Protein AF-A0A0P9DIZ0-F1 (afdb_monomer)

Mean predicted aligned error: 10.59 Å

Radius of gyration: 22.47 Å; Cα contacts (8 Å, |Δi|>4): 44; chains: 1; bounding box: 65×34×49 Å

Secondary structure (DSSP, 8-state):
---HHHHHHHHHHHHHTSHHHHHHHHHHHHHHHHHHHHHHHHHHHHHHHHSSS-HHHHHHHHHHHHHHHHH-TTS-HHHHHHHHHHHHHHHHHHHTT--TTS--HHHHHHHHHHHHHHHHHHHHHH-

Structure (mmCIF, N/CA/C/O backbone):
data_AF-A0A0P9DIZ0-F1
#
_entry.id   AF-A0A0P9DIZ0-F1
#
loop_
_atom_site.group_PDB
_atom_site.id
_atom_site.type_symbol
_atom_site.label_atom_id
_atom_site.label_alt_id
_atom_site.label_comp_id
_atom_site.label_asym_id
_atom_site.label_entity_id
_atom_site.label_seq_id
_atom_site.pdbx_PDB_ins_code
_atom_site.Cartn_x
_atom_site.Cartn_y
_atom_site.Cartn_z
_atom_site.occupancy
_atom_site.B_iso_or_equiv
_atom_site.auth_seq_id
_atom_site.auth_comp_id
_atom_site.auth_asym_id
_atom_site.auth_atom_id
_atom_site.pdbx_PDB_model_num
ATOM 1 N N . MET A 1 1 ? -42.385 -12.974 20.561 1.00 49.72 1 MET A N 1
ATOM 2 C CA . MET A 1 1 ? -41.182 -13.303 19.766 1.00 49.72 1 MET A CA 1
ATOM 3 C C . MET A 1 1 ? -40.151 -12.217 20.012 1.00 49.72 1 MET A C 1
ATOM 5 O O . MET A 1 1 ? -40.418 -11.068 19.685 1.00 49.72 1 MET A O 1
ATOM 9 N N . VAL A 1 2 ? -39.036 -12.532 20.673 1.00 63.56 2 VAL A N 1
ATOM 10 C CA . VAL A 1 2 ? -37.985 -11.536 20.909 1.00 63.56 2 VAL A CA 1
ATOM 11 C C . VAL A 1 2 ? -37.228 -11.352 19.598 1.00 63.56 2 VAL A C 1
ATOM 13 O O . VAL A 1 2 ? -36.633 -12.291 19.080 1.00 63.56 2 VAL A O 1
ATOM 16 N N . SER A 1 3 ? -37.327 -10.157 19.023 1.00 76.25 3 SER A N 1
ATOM 17 C CA . SER A 1 3 ? -36.606 -9.786 17.808 1.00 76.25 3 SER A CA 1
ATOM 18 C C . SER A 1 3 ? -35.094 -9.927 18.044 1.00 76.25 3 SER A C 1
ATOM 20 O O . SER A 1 3 ? -34.585 -9.476 19.069 1.00 76.25 3 SER A O 1
ATOM 22 N N . LEU A 1 4 ? -34.359 -10.547 17.114 1.00 78.38 4 LEU A N 1
ATOM 23 C CA . LEU A 1 4 ? -32.893 -10.673 17.201 1.00 78.38 4 LEU A CA 1
ATOM 24 C C . LEU A 1 4 ? -32.193 -9.304 17.168 1.00 78.38 4 LEU A C 1
ATOM 26 O O . LEU A 1 4 ? -31.136 -9.119 17.766 1.00 78.38 4 LEU A O 1
ATOM 30 N N . TYR A 1 5 ? -32.795 -8.335 16.483 1.00 82.75 5 TYR A N 1
ATOM 31 C CA . TYR A 1 5 ? -32.237 -7.004 16.267 1.00 82.75 5 TYR A CA 1
ATOM 32 C C . TYR A 1 5 ? -31.911 -6.236 17.568 1.00 82.75 5 TYR A C 1
ATOM 34 O O . TYR A 1 5 ? -30.777 -5.772 17.712 1.00 82.75 5 TYR A O 1
ATOM 42 N N . PRO A 1 6 ? -32.823 -6.119 18.558 1.00 85.06 6 PRO A N 1
ATOM 43 C CA . PRO A 1 6 ? -32.511 -5.491 19.837 1.00 85.06 6 PRO A CA 1
ATOM 44 C C . PRO A 1 6 ? -31.438 -6.237 20.641 1.00 85.06 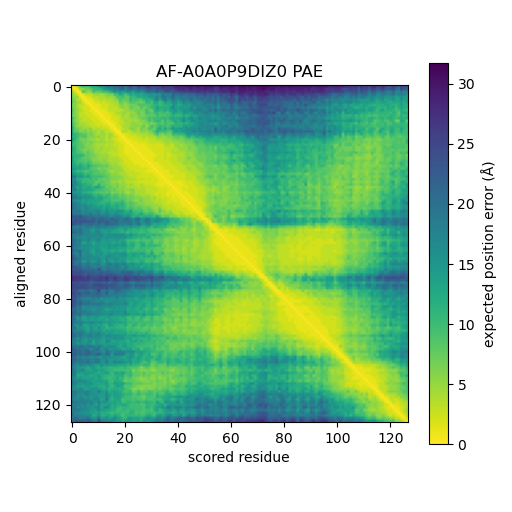6 PRO A C 1
ATOM 4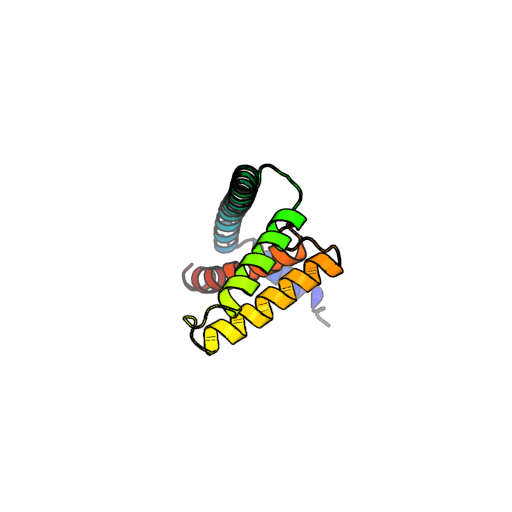6 O O . PRO A 1 6 ? -30.672 -5.567 21.328 1.00 85.06 6 PRO A O 1
ATOM 49 N N . LEU A 1 7 ? -31.319 -7.569 20.537 1.00 81.56 7 LEU A N 1
ATOM 50 C CA . LEU A 1 7 ? -30.247 -8.316 21.217 1.00 81.56 7 LEU A CA 1
ATOM 51 C C . LEU A 1 7 ? -28.875 -7.993 20.623 1.00 81.56 7 LEU A C 1
ATOM 53 O O . LEU A 1 7 ? -27.953 -7.651 21.361 1.00 81.56 7 LEU A O 1
ATOM 57 N N . VAL A 1 8 ? -28.760 -8.043 19.293 1.00 82.62 8 VAL A N 1
ATOM 58 C CA . VAL A 1 8 ? -27.516 -7.711 18.583 1.00 82.62 8 VAL A CA 1
ATOM 59 C C . VAL A 1 8 ? -27.104 -6.270 18.881 1.00 82.62 8 VAL A C 1
ATOM 61 O O . VAL A 1 8 ? -25.958 -6.019 19.246 1.00 82.62 8 VAL A O 1
ATOM 64 N N . LYS A 1 9 ? -28.051 -5.323 18.828 1.00 84.94 9 LYS A N 1
ATOM 65 C CA . LYS A 1 9 ? -27.798 -3.920 19.184 1.00 84.94 9 LYS A CA 1
ATOM 66 C C . LYS A 1 9 ? -27.252 -3.788 20.607 1.00 84.94 9 LYS A C 1
ATOM 68 O O . LYS A 1 9 ? -26.308 -3.028 20.826 1.00 84.94 9 LYS A O 1
ATOM 73 N N . ASN A 1 10 ? -27.831 -4.503 21.568 1.00 88.50 10 ASN A N 1
ATOM 74 C CA . ASN A 1 10 ? -27.427 -4.388 22.965 1.00 88.50 10 ASN A CA 1
ATOM 75 C C . ASN A 1 10 ? -26.010 -4.930 23.191 1.00 88.50 10 ASN A C 1
ATOM 77 O O . ASN A 1 10 ? -25.202 -4.271 23.843 1.00 88.50 10 ASN A O 1
ATOM 81 N N . GLU A 1 11 ? -25.679 -6.077 22.594 1.00 85.44 11 GLU A N 1
ATOM 82 C CA . GLU A 1 11 ? -24.332 -6.650 22.672 1.00 85.44 11 GLU A CA 1
ATOM 83 C C . GLU A 1 11 ? -23.288 -5.795 21.932 1.00 85.44 11 GLU A C 1
ATOM 85 O O . GLU A 1 11 ? -22.202 -5.561 22.467 1.00 85.44 11 GLU A O 1
ATOM 90 N N . CYS A 1 12 ? -23.620 -5.205 20.776 1.00 81.44 12 CYS A N 1
ATOM 91 C CA . CYS A 1 12 ? -22.746 -4.237 20.104 1.00 81.44 12 CYS A CA 1
ATOM 92 C C . CYS A 1 12 ? -22.468 -3.003 20.981 1.00 81.44 12 CYS A C 1
ATOM 94 O O . CYS A 1 12 ? -21.314 -2.602 21.139 1.00 81.44 12 CYS A O 1
ATOM 96 N N . ILE A 1 13 ? -23.498 -2.419 21.605 1.00 84.19 13 ILE A N 1
ATOM 97 C CA . ILE A 1 13 ? -23.340 -1.265 22.509 1.00 84.19 13 ILE A CA 1
ATOM 98 C C . ILE A 1 13 ? -22.497 -1.644 23.733 1.00 84.19 13 ILE A C 1
ATOM 100 O O . ILE A 1 13 ? -21.630 -0.877 24.160 1.00 84.19 13 ILE A O 1
ATOM 104 N N . LYS A 1 14 ? -22.721 -2.837 24.289 1.00 81.88 14 LYS A N 1
ATOM 105 C CA . LYS A 1 14 ? -21.961 -3.365 25.426 1.00 81.88 14 LYS A CA 1
ATOM 106 C C . LYS A 1 14 ? -20.488 -3.555 25.073 1.00 81.88 14 LYS A C 1
ATOM 108 O O . LYS A 1 14 ? -19.626 -3.246 25.890 1.00 81.88 14 LYS A O 1
ATOM 113 N N . MET A 1 15 ? -20.197 -4.007 23.854 1.00 79.62 15 MET A N 1
ATOM 114 C CA . MET A 1 15 ? -18.838 -4.160 23.342 1.00 79.62 15 MET A CA 1
ATOM 115 C C . MET A 1 15 ? -18.136 -2.809 23.150 1.00 79.62 15 MET A C 1
ATOM 117 O O . MET A 1 15 ? -17.002 -2.659 23.603 1.00 79.62 15 MET A O 1
ATOM 121 N N . ILE A 1 16 ? -18.815 -1.816 22.560 1.00 79.06 16 ILE A N 1
ATOM 122 C CA . ILE A 1 16 ? -18.261 -0.469 22.330 1.00 79.06 16 ILE A CA 1
ATOM 123 C C . ILE A 1 16 ? -17.911 0.232 23.651 1.00 79.06 16 ILE A C 1
ATOM 125 O O . ILE A 1 16 ? -16.892 0.909 23.746 1.00 79.06 16 ILE A O 1
ATOM 129 N N . LYS A 1 17 ? -18.717 0.035 24.701 1.00 80.12 17 LYS A N 1
ATOM 130 C CA . LYS A 1 17 ? -18.481 0.633 26.026 1.00 80.12 17 LYS A CA 1
ATOM 131 C C . LYS A 1 17 ? -17.327 -0.003 26.815 1.00 80.12 17 LYS A C 1
ATOM 133 O O . LYS A 1 17 ? -16.975 0.511 27.877 1.00 80.12 17 LYS A O 1
ATOM 138 N N . LYS A 1 18 ? -16.724 -1.109 26.356 1.00 83.25 18 LYS A N 1
ATOM 139 C CA . LYS A 1 18 ? -15.583 -1.716 27.061 1.00 83.25 18 LYS A CA 1
ATOM 140 C C . LYS A 1 18 ? -14.309 -0.897 26.839 1.00 83.25 18 LYS A C 1
ATOM 142 O O . LYS A 1 18 ? -13.909 -0.663 25.704 1.00 83.25 18 LYS A O 1
ATOM 147 N N . LYS A 1 19 ? -13.593 -0.584 27.927 1.00 78.06 19 LYS A N 1
ATOM 148 C CA . LYS A 1 19 ? -12.312 0.153 27.892 1.00 78.06 19 LYS A CA 1
ATOM 149 C C . LYS A 1 19 ? -11.273 -0.470 26.948 1.00 78.06 19 LYS A C 1
ATOM 151 O O . LYS A 1 19 ? -10.566 0.266 26.271 1.00 78.06 19 LYS A O 1
ATOM 156 N N . ARG A 1 20 ? -11.240 -1.804 26.834 1.00 79.06 20 ARG A N 1
ATOM 157 C CA . ARG A 1 20 ? -10.342 -2.520 25.909 1.00 79.06 20 ARG A CA 1
ATOM 158 C C . ARG A 1 20 ? -10.523 -2.110 24.441 1.00 79.06 20 ARG A C 1
ATOM 160 O O . ARG A 1 20 ? -9.542 -1.999 23.721 1.00 79.06 20 ARG A O 1
ATOM 167 N N . LEU A 1 21 ? -11.753 -1.817 24.004 1.00 79.56 21 LEU A N 1
ATOM 168 C CA . LEU A 1 21 ? -12.022 -1.386 22.628 1.00 79.56 21 LEU A CA 1
ATOM 169 C C . LEU A 1 21 ? -11.476 0.026 22.369 1.00 79.56 21 LEU A C 1
ATOM 171 O O . LEU A 1 21 ? -10.950 0.299 21.294 1.00 79.56 21 LEU A O 1
ATOM 175 N N . LEU A 1 22 ? -11.530 0.892 23.382 1.00 81.12 22 LEU A N 1
ATOM 176 C CA . LEU A 1 22 ? -10.953 2.236 23.342 1.00 81.12 22 LEU A CA 1
ATOM 177 C C . LEU A 1 22 ? -9.420 2.203 23.222 1.00 81.12 22 LEU A C 1
ATOM 179 O O . LEU A 1 22 ? -8.855 2.952 22.433 1.00 81.12 22 LEU A O 1
ATOM 183 N N . VAL A 1 23 ? -8.754 1.299 23.951 1.00 82.31 23 VAL A N 1
ATOM 184 C CA . VAL A 1 23 ? -7.295 1.095 23.856 1.00 82.31 23 VAL A CA 1
ATOM 185 C C . VAL A 1 23 ? -6.896 0.653 22.447 1.00 82.31 23 VAL A C 1
ATOM 187 O O . VAL A 1 23 ? -5.978 1.217 21.856 1.00 82.31 23 VAL A O 1
ATOM 190 N N . VAL A 1 24 ? -7.622 -0.308 21.873 1.00 79.81 24 VAL A N 1
ATOM 191 C CA . VAL A 1 24 ? -7.361 -0.793 20.511 1.00 79.81 24 VAL A CA 1
ATOM 192 C C . VAL A 1 24 ? -7.597 0.305 19.466 1.00 79.81 24 VAL A C 1
ATOM 194 O O . VAL A 1 24 ? -6.793 0.456 18.547 1.00 79.81 24 VAL A O 1
ATOM 197 N N . LEU A 1 25 ? -8.651 1.114 19.621 1.00 82.31 25 LEU A N 1
ATOM 198 C CA . LEU A 1 25 ? -8.902 2.267 18.750 1.00 82.31 25 LEU A CA 1
ATOM 199 C C . LEU A 1 25 ? -7.799 3.326 18.842 1.00 82.31 25 LEU A C 1
ATOM 201 O O . LEU A 1 25 ? -7.421 3.879 17.814 1.00 82.31 25 LEU A O 1
ATOM 205 N N . LEU A 1 26 ? -7.256 3.594 20.033 1.00 84.44 26 LEU A N 1
ATOM 206 C CA . LEU A 1 26 ? -6.138 4.528 20.201 1.00 84.44 26 LEU A CA 1
ATOM 207 C C . LEU A 1 26 ? -4.863 4.028 19.513 1.00 84.44 26 LEU A C 1
ATOM 209 O O . LEU A 1 26 ? -4.182 4.805 18.849 1.00 84.44 26 LEU A O 1
ATOM 213 N N . ILE A 1 27 ? -4.568 2.730 19.615 1.00 83.12 27 ILE A N 1
ATOM 214 C CA . ILE A 1 27 ? -3.435 2.117 18.908 1.00 83.12 27 ILE A CA 1
ATOM 215 C C . ILE A 1 27 ? -3.628 2.237 17.394 1.00 83.12 27 ILE A C 1
ATOM 217 O O . ILE A 1 27 ? -2.717 2.662 16.686 1.00 83.12 27 ILE A O 1
ATOM 221 N N . LEU A 1 28 ? -4.827 1.934 16.892 1.00 80.44 28 LEU A N 1
ATOM 222 C CA . LEU A 1 28 ? -5.169 2.122 15.482 1.00 80.44 28 LEU A CA 1
ATOM 223 C C . LEU A 1 28 ? -5.003 3.576 15.031 1.00 80.44 28 LEU A C 1
ATOM 225 O O . LEU A 1 28 ? -4.399 3.830 13.990 1.00 80.44 28 LEU A O 1
ATOM 229 N N . ALA A 1 29 ? -5.490 4.524 15.831 1.00 83.88 29 ALA A N 1
ATOM 230 C CA . ALA A 1 29 ? -5.370 5.949 15.557 1.00 83.88 29 ALA A CA 1
ATOM 231 C C . ALA A 1 29 ? -3.909 6.427 15.529 1.00 83.88 29 ALA A C 1
ATOM 233 O O . ALA A 1 29 ? -3.612 7.379 14.818 1.00 83.88 29 ALA A O 1
ATOM 234 N N . ALA A 1 30 ? -2.994 5.768 16.247 1.00 85.88 30 ALA A N 1
ATOM 235 C CA . ALA A 1 30 ? -1.559 6.046 16.178 1.00 85.88 30 ALA A CA 1
ATOM 236 C C . ALA A 1 30 ? -0.871 5.377 14.969 1.00 85.88 30 ALA A C 1
ATOM 238 O O . ALA A 1 30 ? 0.023 5.966 14.359 1.00 85.88 30 ALA A O 1
ATOM 239 N N . ILE A 1 31 ? -1.294 4.165 14.590 1.00 81.62 31 ILE A N 1
ATOM 240 C CA . ILE A 1 31 ? -0.703 3.404 13.476 1.00 81.62 31 ILE A CA 1
ATOM 241 C C . ILE A 1 31 ? -1.079 4.000 12.113 1.00 81.62 31 ILE A C 1
ATOM 243 O O . ILE A 1 31 ? -0.229 4.058 11.225 1.00 81.62 31 ILE A O 1
ATOM 247 N N . ILE A 1 32 ? -2.322 4.460 11.928 1.00 82.31 32 ILE A N 1
ATOM 248 C CA . ILE A 1 32 ? -2.788 4.992 10.634 1.00 82.31 32 ILE A CA 1
ATOM 249 C C . ILE A 1 32 ? -1.917 6.176 10.153 1.00 82.31 32 ILE A C 1
ATOM 251 O O . ILE A 1 32 ? -1.400 6.093 9.036 1.00 82.31 32 ILE A O 1
ATOM 255 N N . PRO A 1 33 ? -1.661 7.228 10.962 1.00 84.25 33 PRO A N 1
ATOM 256 C CA . PRO A 1 33 ? -0.786 8.333 10.574 1.00 84.25 33 PRO A CA 1
ATOM 257 C C . PRO A 1 33 ? 0.640 7.882 10.260 1.00 84.25 33 PRO A C 1
ATOM 259 O O . PRO A 1 33 ? 1.224 8.323 9.269 1.00 84.25 33 PRO A O 1
ATOM 262 N N . MET A 1 34 ? 1.192 6.968 11.065 1.00 82.44 34 MET A N 1
ATOM 263 C CA . MET A 1 34 ? 2.529 6.414 10.844 1.00 82.44 34 MET A CA 1
ATOM 264 C C . MET A 1 34 ? 2.621 5.716 9.483 1.00 82.44 34 MET A C 1
ATOM 266 O O . MET A 1 34 ? 3.576 5.933 8.736 1.00 82.44 34 MET A O 1
ATOM 270 N N . PHE A 1 35 ? 1.608 4.925 9.131 1.00 77.50 35 PHE A N 1
ATOM 271 C CA . PHE A 1 35 ? 1.548 4.235 7.849 1.00 77.50 35 PHE A CA 1
ATOM 272 C C . PHE A 1 35 ? 1.424 5.214 6.676 1.00 77.50 35 PHE A C 1
ATOM 274 O O . PHE A 1 35 ? 2.188 5.120 5.716 1.00 77.50 35 PHE A O 1
ATOM 281 N N . THR A 1 36 ? 0.539 6.213 6.774 1.00 79.50 36 THR A N 1
ATOM 282 C CA . THR A 1 36 ? 0.412 7.252 5.735 1.00 79.50 36 THR A CA 1
ATOM 283 C C . THR A 1 36 ? 1.700 8.054 5.557 1.00 79.50 36 THR A C 1
ATOM 285 O O . THR A 1 36 ? 2.090 8.367 4.432 1.00 79.50 36 THR A O 1
ATOM 288 N N . TYR A 1 37 ? 2.415 8.330 6.650 1.00 83.88 37 TYR A N 1
ATOM 289 C CA . TYR A 1 37 ? 3.705 9.008 6.603 1.00 83.88 37 TYR A CA 1
ATOM 290 C C . TYR A 1 37 ? 4.768 8.154 5.902 1.00 83.88 37 TYR A C 1
ATOM 292 O O . TYR A 1 37 ? 5.503 8.657 5.052 1.00 83.88 37 TYR A O 1
ATOM 300 N N . ALA A 1 38 ? 4.822 6.853 6.202 1.00 81.69 38 ALA A N 1
ATOM 301 C CA . ALA A 1 38 ? 5.728 5.925 5.532 1.00 81.69 38 ALA A CA 1
ATOM 302 C C . ALA A 1 38 ? 5.451 5.849 4.021 1.00 81.69 38 ALA A C 1
ATOM 304 O O . ALA A 1 38 ? 6.388 5.951 3.229 1.00 81.69 38 ALA A O 1
ATOM 305 N N . GLN A 1 39 ? 4.180 5.757 3.611 1.00 74.12 39 GLN A N 1
ATOM 306 C CA . GLN A 1 39 ? 3.797 5.778 2.195 1.00 74.12 39 GLN A CA 1
ATOM 307 C C . GLN A 1 39 ? 4.237 7.073 1.501 1.00 74.12 39 GLN A C 1
ATOM 309 O O . GLN A 1 39 ? 4.836 7.028 0.424 1.00 74.12 39 GLN A O 1
ATOM 314 N N . MET A 1 40 ? 4.019 8.227 2.142 1.00 82.31 40 MET A N 1
ATOM 315 C CA . MET A 1 40 ? 4.476 9.518 1.623 1.00 82.31 40 MET A CA 1
ATOM 316 C C . MET A 1 40 ? 6.001 9.557 1.468 1.00 82.31 40 MET A C 1
ATOM 318 O O . MET A 1 40 ? 6.507 10.031 0.450 1.00 82.31 40 MET A O 1
ATOM 322 N N . LYS A 1 41 ? 6.748 9.021 2.442 1.00 84.38 41 LYS A N 1
ATOM 323 C CA . LYS A 1 41 ? 8.213 9.002 2.397 1.00 84.38 41 LYS A CA 1
ATOM 324 C C . LYS A 1 41 ? 8.759 8.108 1.286 1.00 84.38 41 LYS A C 1
ATOM 326 O O . LYS A 1 41 ? 9.721 8.485 0.618 1.00 84.38 41 LYS A O 1
ATOM 331 N N . VAL A 1 42 ? 8.139 6.950 1.063 1.00 78.81 42 VAL A N 1
ATOM 332 C CA . VAL A 1 42 ? 8.485 6.047 -0.045 1.00 78.81 42 VAL A CA 1
ATOM 333 C C . VAL A 1 42 ? 8.234 6.733 -1.387 1.00 78.81 42 VAL A C 1
ATOM 335 O O . VAL A 1 42 ? 9.117 6.739 -2.243 1.00 78.81 42 VAL A O 1
ATOM 338 N N . ALA A 1 43 ? 7.084 7.392 -1.549 1.00 76.62 43 ALA A N 1
ATOM 339 C CA . ALA A 1 43 ? 6.779 8.145 -2.762 1.00 76.62 43 ALA A CA 1
ATOM 340 C C . ALA A 1 43 ? 7.786 9.284 -3.009 1.00 76.62 43 ALA A C 1
ATOM 342 O O . ALA A 1 43 ? 8.221 9.495 -4.142 1.00 76.62 43 ALA A O 1
ATOM 343 N N . GLU A 1 44 ? 8.201 9.996 -1.958 1.00 81.50 44 GLU A N 1
ATOM 344 C CA . GLU A 1 44 ? 9.224 11.043 -2.045 1.00 81.50 44 GLU A CA 1
ATOM 345 C C . GLU A 1 44 ? 10.587 10.480 -2.486 1.00 81.50 44 GLU A C 1
ATOM 347 O O . GLU A 1 44 ? 11.241 11.047 -3.362 1.00 81.50 44 GLU A O 1
ATOM 352 N N . ASN A 1 45 ? 11.012 9.346 -1.919 1.00 81.12 45 ASN A N 1
ATOM 353 C CA . ASN A 1 45 ? 12.259 8.686 -2.304 1.00 81.12 45 ASN A CA 1
ATOM 354 C C . ASN A 1 45 ? 12.231 8.197 -3.757 1.00 81.12 45 ASN A C 1
ATOM 356 O O . ASN A 1 45 ? 13.208 8.397 -4.477 1.00 81.12 45 ASN A O 1
ATOM 360 N N . ASN A 1 46 ? 11.117 7.621 -4.210 1.00 73.12 46 ASN A N 1
ATOM 361 C CA . ASN A 1 46 ? 10.976 7.175 -5.597 1.00 73.12 46 ASN A CA 1
ATOM 362 C C . ASN A 1 46 ? 11.051 8.361 -6.568 1.00 73.12 46 ASN A C 1
ATOM 364 O O . ASN A 1 46 ? 11.770 8.298 -7.565 1.00 73.12 46 ASN A O 1
ATOM 368 N N . ARG A 1 47 ? 10.403 9.488 -6.238 1.00 74.50 47 ARG A N 1
ATOM 369 C CA . ARG A 1 47 ? 10.521 10.732 -7.020 1.00 74.50 47 ARG A CA 1
ATOM 370 C C . ARG A 1 47 ? 11.967 11.225 -7.109 1.00 74.50 47 ARG A C 1
ATOM 372 O O . ARG A 1 47 ? 12.386 11.657 -8.177 1.00 74.50 47 ARG A O 1
ATOM 379 N N . LYS A 1 48 ? 12.741 11.136 -6.021 1.00 78.75 48 LYS A N 1
ATOM 380 C CA . LYS A 1 48 ? 14.168 11.509 -6.016 1.00 78.75 48 LYS A CA 1
ATOM 381 C C . LYS A 1 48 ? 15.027 10.586 -6.882 1.00 78.75 48 LYS A C 1
ATOM 383 O O . LYS A 1 48 ? 15.950 11.072 -7.522 1.00 78.75 48 LYS A O 1
ATOM 388 N N . GLN A 1 49 ? 14.736 9.284 -6.906 1.00 74.38 49 GLN A N 1
ATOM 389 C CA . GLN A 1 49 ? 15.509 8.308 -7.684 1.00 74.38 49 GLN A CA 1
ATOM 390 C C . GLN A 1 49 ? 15.249 8.400 -9.191 1.00 74.38 49 GLN A C 1
ATOM 392 O O . GLN A 1 49 ? 16.191 8.316 -9.973 1.00 74.38 49 GLN A O 1
ATOM 397 N N . PHE A 1 50 ? 13.993 8.583 -9.604 1.00 71.94 50 PHE A N 1
ATOM 398 C CA . PHE A 1 50 ? 13.629 8.606 -11.025 1.00 71.94 50 PHE A CA 1
ATOM 399 C C . PHE A 1 50 ? 13.572 10.017 -11.624 1.00 71.94 50 PHE A C 1
ATOM 401 O O . PHE A 1 50 ? 13.527 10.154 -12.844 1.00 71.94 50 PHE A O 1
ATOM 408 N N . GLY A 1 51 ? 13.552 11.071 -10.798 1.00 71.75 51 GLY A N 1
ATOM 409 C CA . GLY A 1 51 ? 13.492 12.469 -11.249 1.00 71.75 51 GLY A CA 1
ATOM 410 C C . GLY A 1 51 ? 12.194 12.846 -11.979 1.00 71.75 51 GLY A C 1
ATOM 411 O O . GLY A 1 51 ? 12.053 13.970 -12.451 1.00 71.75 51 GLY A O 1
ATOM 412 N N . THR A 1 52 ? 11.242 11.918 -12.068 1.00 71.44 52 THR A N 1
ATOM 413 C CA . THR A 1 52 ? 9.952 12.068 -12.740 1.00 71.44 52 THR A CA 1
ATOM 414 C C . THR A 1 52 ? 8.840 11.504 -11.864 1.00 71.44 52 THR A C 1
ATOM 416 O O . THR A 1 52 ? 9.061 10.626 -11.028 1.00 71.44 52 THR A O 1
ATOM 419 N N . THR A 1 53 ? 7.628 12.022 -12.044 1.00 70.25 53 THR A N 1
ATOM 420 C CA . THR A 1 53 ? 6.405 11.481 -11.440 1.00 70.25 53 THR A CA 1
ATOM 421 C C . THR A 1 53 ? 5.785 10.362 -12.279 1.00 70.25 53 THR A C 1
ATOM 423 O O . THR A 1 53 ? 4.813 9.749 -11.839 1.00 70.25 53 THR A O 1
ATOM 426 N N . ASP A 1 54 ? 6.328 10.081 -13.470 1.00 79.88 54 ASP A N 1
ATOM 427 C CA . ASP A 1 54 ? 5.801 9.051 -14.362 1.00 79.88 54 ASP A CA 1
ATOM 428 C C . ASP A 1 54 ? 6.205 7.643 -13.897 1.00 79.88 54 ASP A C 1
ATOM 430 O O . ASP A 1 54 ? 7.323 7.170 -14.119 1.00 79.88 54 ASP A O 1
ATOM 434 N N . TRP A 1 55 ? 5.249 6.948 -13.280 1.00 81.12 55 TRP A N 1
ATOM 435 C CA . TRP A 1 55 ? 5.379 5.563 -12.822 1.00 81.12 55 TRP A CA 1
ATOM 436 C C . TRP A 1 55 ? 5.739 4.591 -13.957 1.00 81.12 55 TRP A C 1
ATOM 438 O O . TRP A 1 55 ? 6.321 3.531 -13.709 1.00 81.12 55 TRP A O 1
ATOM 448 N N . ARG A 1 56 ? 5.444 4.939 -15.218 1.00 85.75 56 ARG A N 1
ATOM 449 C CA . ARG A 1 56 ? 5.767 4.089 -16.370 1.00 85.75 56 ARG A CA 1
ATOM 450 C C . ARG A 1 56 ? 7.272 3.948 -16.565 1.00 85.75 56 ARG A C 1
ATOM 452 O O . ARG A 1 56 ? 7.718 2.900 -17.030 1.00 85.75 56 ARG A O 1
ATOM 459 N N . VAL A 1 57 ? 8.057 4.961 -16.197 1.00 84.56 57 VAL A N 1
ATOM 460 C CA . VAL A 1 57 ? 9.525 4.917 -16.286 1.00 84.56 57 VAL A CA 1
ATOM 461 C C . VAL A 1 57 ? 10.086 3.879 -15.314 1.00 84.56 57 VAL A C 1
ATOM 463 O O . VAL A 1 57 ? 10.878 3.030 -15.722 1.00 84.56 57 VAL A O 1
ATOM 466 N N . GLU A 1 58 ? 9.596 3.863 -14.073 1.00 83.50 58 GLU A N 1
ATOM 467 C CA . GLU A 1 58 ? 9.959 2.850 -13.074 1.00 83.50 58 GLU A CA 1
ATOM 468 C C . GLU A 1 58 ? 9.603 1.435 -13.558 1.00 83.50 58 GLU A C 1
ATOM 470 O O . GLU A 1 58 ? 10.419 0.516 -13.479 1.00 83.50 58 GLU A O 1
ATOM 475 N N . GLN A 1 59 ? 8.401 1.242 -14.112 1.00 86.38 59 GLN A N 1
ATOM 476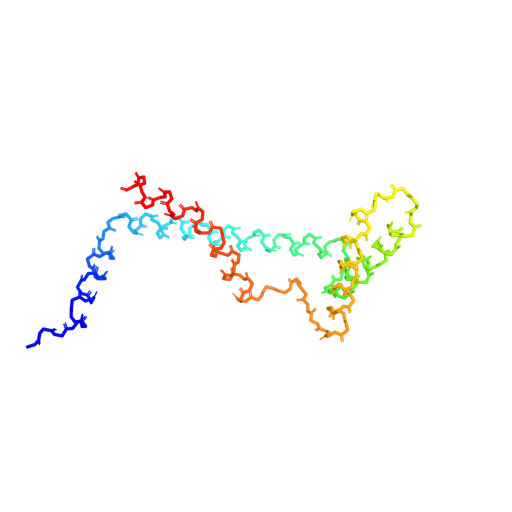 C CA . GLN A 1 59 ? 7.971 -0.077 -14.593 1.00 86.38 59 GLN A CA 1
ATOM 477 C C . GLN A 1 59 ? 8.771 -0.552 -15.810 1.00 86.38 59 GLN A C 1
ATOM 479 O O . GLN A 1 59 ? 9.103 -1.734 -15.909 1.00 86.38 59 GLN A O 1
ATOM 484 N N . ARG A 1 60 ? 9.135 0.356 -16.723 1.00 88.25 60 ARG A N 1
ATOM 485 C CA . ARG A 1 60 ? 10.033 0.039 -17.844 1.00 88.25 60 ARG A CA 1
ATOM 486 C C . ARG A 1 60 ? 11.412 -0.378 -17.344 1.00 88.25 60 ARG A C 1
ATOM 488 O O . ARG A 1 60 ? 11.937 -1.375 -17.833 1.00 88.25 60 ARG A O 1
ATOM 495 N N . GLN A 1 61 ? 11.952 0.318 -16.344 1.00 86.50 61 GLN A N 1
ATOM 496 C CA . GLN A 1 61 ? 13.232 -0.044 -15.741 1.00 86.50 61 GLN A CA 1
ATOM 497 C C . GLN A 1 61 ? 13.175 -1.436 -15.096 1.00 86.50 61 GLN A C 1
ATOM 499 O O . GLN A 1 61 ? 14.017 -2.280 -15.398 1.00 86.50 61 GLN A O 1
ATOM 504 N N . LYS A 1 62 ? 12.116 -1.738 -14.331 1.00 86.12 62 LYS A N 1
ATOM 505 C CA . LYS A 1 62 ? 11.890 -3.078 -13.759 1.00 86.12 62 LYS A CA 1
ATOM 506 C C . LYS A 1 62 ? 11.881 -4.170 -14.828 1.00 86.12 62 LYS A C 1
ATOM 508 O O . LYS A 1 62 ? 12.493 -5.219 -14.646 1.00 86.12 62 LYS A O 1
ATOM 513 N N . ILE A 1 63 ? 11.222 -3.939 -15.965 1.00 88.31 63 ILE A N 1
ATOM 514 C CA . ILE A 1 63 ? 11.195 -4.906 -17.073 1.00 88.31 63 ILE A CA 1
ATOM 515 C C . ILE A 1 63 ? 12.598 -5.145 -17.631 1.00 88.31 63 ILE A C 1
ATOM 517 O O . ILE A 1 63 ? 12.955 -6.297 -17.889 1.00 88.31 63 ILE A O 1
ATOM 521 N N . VAL A 1 64 ? 13.394 -4.090 -17.811 1.00 90.12 64 VAL A N 1
ATOM 522 C CA . VAL A 1 64 ? 14.782 -4.206 -18.279 1.00 90.12 64 VAL A CA 1
ATOM 523 C C . VAL A 1 64 ? 15.617 -5.009 -17.282 1.00 90.12 64 VAL A C 1
ATOM 525 O O . VAL A 1 64 ? 16.308 -5.945 -17.689 1.00 90.12 64 VAL A O 1
ATOM 528 N N . ASP A 1 65 ? 15.491 -4.724 -15.987 1.00 87.69 65 ASP A N 1
ATOM 529 C CA . ASP A 1 65 ? 16.241 -5.404 -14.929 1.00 87.69 65 ASP A CA 1
ATOM 530 C C . ASP A 1 65 ? 15.880 -6.893 -14.836 1.00 87.69 65 ASP A C 1
ATOM 532 O O . ASP A 1 65 ? 16.772 -7.748 -14.818 1.00 87.69 65 ASP A O 1
ATOM 536 N N . TYR A 1 66 ? 14.586 -7.238 -14.878 1.00 88.25 66 TYR A N 1
ATOM 537 C CA . TYR A 1 66 ? 14.151 -8.637 -14.924 1.00 88.25 66 TYR A CA 1
ATOM 538 C C . TYR A 1 66 ? 14.620 -9.333 -16.201 1.00 88.25 66 TYR A C 1
ATOM 540 O O . TYR A 1 66 ? 15.105 -10.459 -16.137 1.00 88.25 66 TYR A O 1
ATOM 548 N N . THR A 1 67 ? 14.543 -8.674 -17.357 1.00 86.00 67 THR A N 1
ATOM 549 C CA . THR A 1 67 ? 15.008 -9.252 -18.629 1.00 86.00 67 THR A CA 1
ATOM 550 C C . THR A 1 67 ? 16.512 -9.536 -18.585 1.00 86.00 67 THR A C 1
ATOM 552 O O . THR A 1 67 ? 16.943 -10.620 -18.981 1.00 86.00 67 THR A O 1
ATOM 555 N N . ARG A 1 68 ? 17.306 -8.608 -18.038 1.00 87.38 68 ARG A N 1
ATOM 556 C CA . ARG A 1 68 ? 18.759 -8.752 -17.861 1.00 87.38 68 ARG A CA 1
ATOM 557 C C . ARG A 1 68 ? 19.122 -9.835 -16.844 1.00 87.38 68 ARG A C 1
ATOM 559 O O . ARG A 1 68 ? 20.080 -10.579 -17.043 1.00 87.38 68 ARG A O 1
ATOM 566 N N . SER A 1 69 ? 18.359 -9.945 -15.760 1.00 83.19 69 SER A N 1
ATOM 567 C CA . SER A 1 69 ? 18.537 -11.000 -14.759 1.00 83.19 69 SER A CA 1
ATOM 568 C C . SER A 1 69 ? 18.218 -12.384 -15.338 1.00 83.19 69 SER A C 1
ATOM 570 O O . SER A 1 69 ? 18.964 -13.339 -15.137 1.00 83.19 69 SER A O 1
ATOM 572 N N . LEU A 1 70 ? 17.162 -12.494 -16.150 1.00 84.56 70 LEU A N 1
ATOM 573 C CA . LEU A 1 70 ? 16.757 -13.749 -16.789 1.00 84.56 70 LEU A CA 1
ATOM 574 C C . LEU A 1 70 ? 17.719 -14.213 -17.889 1.00 84.56 70 LEU A C 1
ATOM 576 O O . LEU A 1 70 ? 17.895 -15.422 -18.056 1.00 84.56 70 LEU A O 1
ATOM 580 N N . SER A 1 71 ? 18.340 -13.281 -18.620 1.00 80.38 71 SER A N 1
ATOM 581 C CA . SER A 1 71 ? 19.369 -13.600 -19.618 1.00 80.38 71 SER A CA 1
ATOM 582 C C . SER A 1 71 ? 20.712 -13.980 -18.988 1.00 80.38 71 SER A C 1
ATOM 584 O O . SER A 1 71 ? 21.534 -14.630 -19.633 1.00 80.38 71 SER A O 1
ATOM 586 N N . SER A 1 72 ? 20.927 -13.645 -17.711 1.00 79.94 72 SER A N 1
ATOM 587 C CA . SER A 1 72 ? 22.115 -14.055 -16.969 1.00 79.94 72 SER A CA 1
ATOM 588 C C . SER A 1 72 ? 22.092 -15.558 -16.659 1.00 79.94 72 SER A C 1
ATOM 590 O O . SER A 1 72 ? 21.173 -16.105 -16.039 1.00 79.94 72 SER A O 1
ATOM 592 N N . GLY A 1 73 ? 23.161 -16.256 -17.047 1.00 74.06 73 GLY A N 1
ATOM 593 C CA . GLY A 1 73 ? 23.373 -17.671 -16.722 1.00 74.06 73 GLY A CA 1
ATOM 594 C C . GLY A 1 73 ? 23.580 -17.949 -15.227 1.00 74.06 73 GLY A C 1
ATOM 595 O O . GLY A 1 73 ? 23.497 -19.098 -14.814 1.00 74.06 73 GLY A O 1
ATOM 596 N N . ARG A 1 74 ? 23.811 -16.910 -14.411 1.00 75.75 74 ARG A N 1
ATOM 597 C CA . ARG A 1 74 ? 24.202 -17.023 -12.992 1.00 75.75 74 ARG A CA 1
ATOM 598 C C . ARG A 1 74 ? 23.022 -17.088 -12.014 1.00 75.75 74 ARG A C 1
ATOM 600 O O . ARG A 1 74 ? 23.245 -17.222 -10.816 1.00 75.75 74 ARG A O 1
ATOM 607 N N . VAL A 1 75 ? 21.785 -16.962 -12.498 1.00 77.81 75 VAL A N 1
ATOM 608 C CA . VAL A 1 75 ? 20.580 -16.971 -11.653 1.00 77.81 75 VAL A CA 1
ATOM 609 C C . VAL A 1 75 ? 20.030 -18.402 -11.542 1.00 77.81 75 VAL A C 1
ATOM 611 O O . VAL A 1 75 ? 19.805 -19.027 -12.587 1.00 77.81 75 VAL A O 1
ATOM 614 N N . PRO A 1 76 ? 19.791 -18.935 -10.324 1.00 81.56 76 PRO A N 1
ATOM 615 C CA . PRO A 1 76 ? 19.221 -20.271 -10.145 1.00 81.56 76 PRO A CA 1
ATOM 616 C C . PRO A 1 76 ? 17.834 -20.409 -1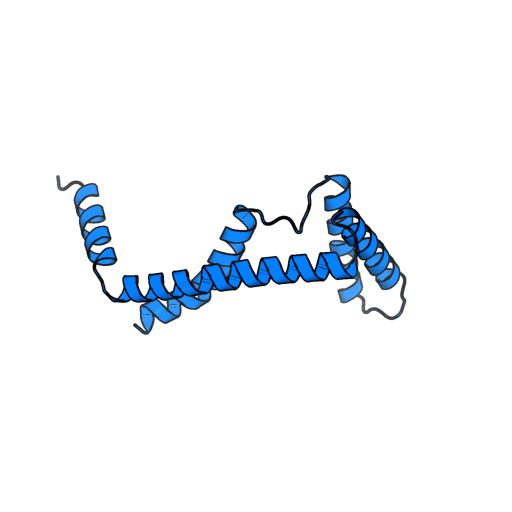0.796 1.00 81.56 76 PRO A C 1
ATOM 618 O O . PRO A 1 76 ? 17.109 -19.427 -10.967 1.00 81.56 76 PRO A O 1
ATOM 621 N N . GLY A 1 77 ? 17.446 -21.638 -11.152 1.00 75.56 77 GLY A N 1
ATOM 622 C CA . GLY A 1 77 ? 16.216 -21.910 -11.911 1.00 75.56 77 GLY A CA 1
ATOM 623 C C . GLY A 1 77 ? 14.929 -21.394 -11.254 1.00 75.56 77 GLY A C 1
ATOM 624 O O . GLY A 1 77 ? 14.080 -20.829 -11.943 1.00 75.56 77 GLY A O 1
ATOM 625 N N . GLU A 1 78 ? 14.808 -21.509 -9.932 1.00 78.69 78 GLU A N 1
ATOM 626 C CA . GLU A 1 78 ? 13.644 -21.026 -9.169 1.00 78.69 78 GLU A CA 1
ATOM 627 C C . GLU A 1 78 ? 13.500 -19.498 -9.244 1.00 78.69 78 GLU A C 1
ATOM 629 O O . GLU A 1 78 ? 12.432 -18.970 -9.557 1.00 78.69 78 GLU A O 1
ATOM 634 N N . TRP A 1 79 ? 14.609 -18.772 -9.084 1.00 78.25 79 TRP A N 1
ATOM 635 C CA . TRP A 1 79 ? 14.647 -17.313 -9.210 1.00 78.25 79 TRP A CA 1
ATOM 636 C C . TRP A 1 79 ? 14.330 -16.843 -10.633 1.00 78.25 79 TRP A C 1
ATOM 638 O O . TRP A 1 79 ? 13.708 -15.795 -10.821 1.00 78.25 79 TRP A O 1
ATOM 648 N N . LYS A 1 80 ? 14.681 -17.641 -11.652 1.00 82.56 80 LYS A N 1
ATOM 649 C CA . LYS A 1 80 ? 14.280 -17.379 -13.042 1.00 82.56 80 LYS A CA 1
ATOM 650 C C . LYS A 1 80 ? 12.778 -17.555 -13.262 1.0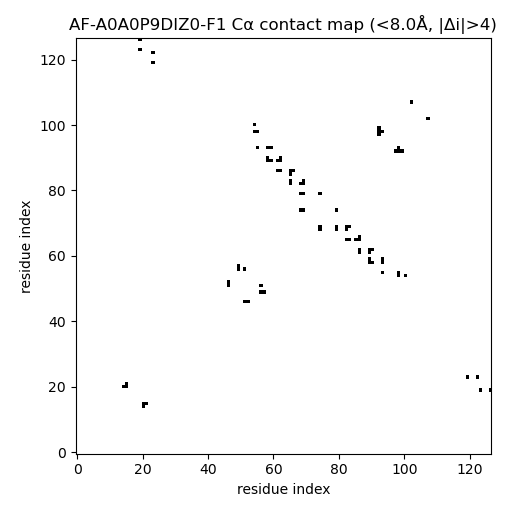0 82.56 80 LYS A C 1
ATOM 652 O O . LYS A 1 80 ? 12.196 -16.813 -14.054 1.00 82.56 80 LYS A O 1
ATOM 657 N N . GLN A 1 81 ? 12.131 -18.509 -12.594 1.00 84.19 81 GLN A N 1
ATOM 658 C CA . GLN A 1 81 ? 10.673 -18.647 -12.673 1.00 84.19 81 GLN A CA 1
ATOM 659 C C . GLN A 1 81 ? 9.979 -17.436 -12.050 1.00 84.19 81 GLN A C 1
ATOM 661 O O . GLN A 1 81 ? 9.116 -16.837 -12.693 1.00 84.19 81 GLN A O 1
ATOM 666 N N . TRP A 1 82 ? 10.415 -17.027 -10.857 1.00 84.19 82 TRP A N 1
ATOM 667 C CA . TRP A 1 82 ? 9.871 -15.853 -10.178 1.00 84.19 82 TRP A CA 1
ATOM 668 C C . TRP A 1 82 ? 10.067 -14.572 -10.999 1.00 84.19 82 TRP A C 1
ATOM 670 O O . TRP A 1 82 ? 9.096 -13.889 -11.321 1.00 84.19 82 TRP A O 1
ATOM 680 N N . GLY A 1 83 ? 11.290 -14.308 -11.473 1.00 82.94 83 GLY A N 1
ATOM 681 C CA . GLY A 1 83 ? 11.578 -13.143 -12.317 1.00 82.94 83 GLY A CA 1
ATOM 682 C C . GLY A 1 83 ? 10.793 -13.130 -13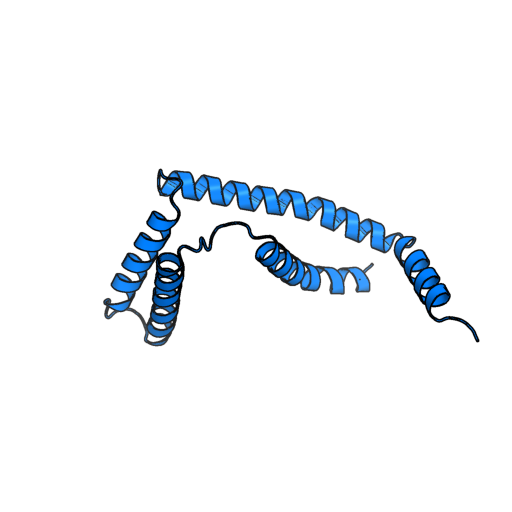.636 1.00 82.94 83 GLY A C 1
ATOM 683 O O . GLY A 1 83 ? 10.446 -12.065 -14.146 1.00 82.94 83 GLY A O 1
ATOM 684 N N . ARG A 1 84 ? 10.449 -14.302 -14.191 1.00 86.00 84 ARG A N 1
ATOM 685 C CA . ARG A 1 84 ? 9.602 -14.405 -15.390 1.00 86.00 84 ARG A CA 1
ATOM 686 C C . ARG A 1 84 ? 8.153 -14.013 -15.104 1.00 86.00 84 ARG A C 1
ATOM 688 O O . ARG A 1 84 ? 7.533 -13.393 -15.968 1.00 86.00 84 ARG A O 1
ATOM 695 N N . VAL A 1 85 ? 7.609 -14.393 -13.948 1.00 89.06 85 VAL A N 1
ATOM 696 C CA . VAL A 1 85 ? 6.258 -13.992 -13.525 1.00 89.06 85 VAL A CA 1
ATOM 697 C C . VAL A 1 85 ? 6.228 -12.491 -13.267 1.00 89.06 85 VAL A C 1
ATOM 699 O O . VAL A 1 85 ? 5.401 -11.795 -13.851 1.00 89.06 85 VAL A O 1
ATOM 702 N N . GLU A 1 86 ? 7.192 -11.984 -12.508 1.00 86.00 86 GLU A N 1
ATOM 703 C CA . GLU A 1 86 ? 7.258 -10.573 -12.132 1.00 86.00 86 GLU A CA 1
ATOM 704 C C . GLU A 1 86 ? 7.443 -9.662 -13.355 1.00 86.00 86 GLU A C 1
ATOM 706 O O . GLU A 1 86 ? 6.709 -8.694 -13.552 1.00 86.00 86 GLU A O 1
ATOM 711 N N . GLY A 1 87 ? 8.322 -10.043 -14.289 1.00 88.06 87 GLY A N 1
ATOM 712 C CA . GLY A 1 87 ? 8.485 -9.331 -15.557 1.00 88.06 87 GLY A CA 1
ATOM 713 C C . GLY A 1 87 ? 7.268 -9.416 -16.493 1.00 88.06 87 GLY A C 1
ATOM 714 O O . GLY A 1 87 ? 7.104 -8.567 -17.373 1.00 88.06 87 GLY A O 1
ATOM 715 N N . LYS A 1 88 ? 6.398 -10.429 -16.361 1.00 88.44 88 LYS A N 1
ATOM 716 C CA . LYS A 1 88 ? 5.095 -10.457 -17.055 1.00 88.44 88 LYS A CA 1
ATOM 717 C C . LYS A 1 88 ? 4.092 -9.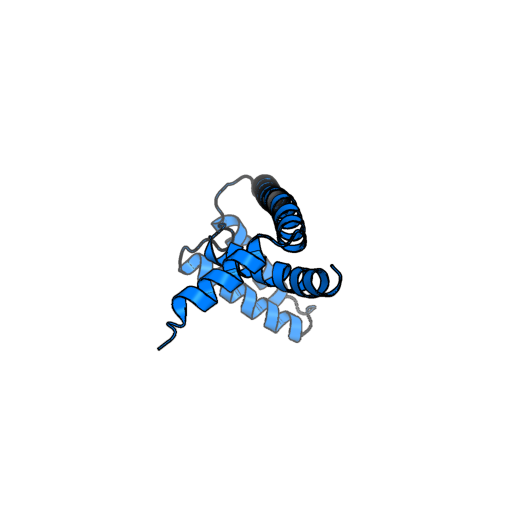531 -16.373 1.00 88.44 88 LYS A C 1
ATOM 719 O O . LYS A 1 88 ? 3.374 -8.827 -17.075 1.00 88.44 88 LYS A O 1
ATOM 724 N N . LEU A 1 89 ? 4.075 -9.505 -15.042 1.00 87.69 89 LEU A N 1
ATOM 725 C CA . LEU A 1 89 ? 3.205 -8.641 -14.249 1.00 87.69 89 LEU A CA 1
ATOM 726 C C . LEU A 1 89 ? 3.497 -7.158 -14.530 1.00 87.69 89 LEU A C 1
ATOM 728 O O . LEU A 1 89 ? 2.589 -6.405 -14.864 1.00 87.69 89 LEU A O 1
ATOM 732 N N . ALA A 1 90 ? 4.773 -6.761 -14.532 1.00 86.88 90 ALA A N 1
ATOM 733 C CA . ALA A 1 90 ? 5.192 -5.397 -14.869 1.00 86.88 90 ALA A CA 1
ATOM 734 C C . ALA A 1 90 ? 4.769 -4.984 -16.295 1.00 86.88 90 ALA A C 1
ATOM 736 O O . ALA A 1 90 ? 4.280 -3.875 -16.517 1.00 86.88 90 ALA A O 1
ATOM 737 N N . ARG A 1 91 ? 4.882 -5.899 -17.271 1.00 88.00 91 ARG A N 1
ATOM 738 C CA . ARG A 1 91 ? 4.375 -5.682 -18.639 1.00 88.00 91 ARG A CA 1
ATOM 739 C C . ARG A 1 91 ? 2.854 -5.573 -18.693 1.00 88.00 91 ARG A C 1
ATOM 741 O O . ARG A 1 91 ? 2.344 -4.775 -19.471 1.00 88.00 91 ARG A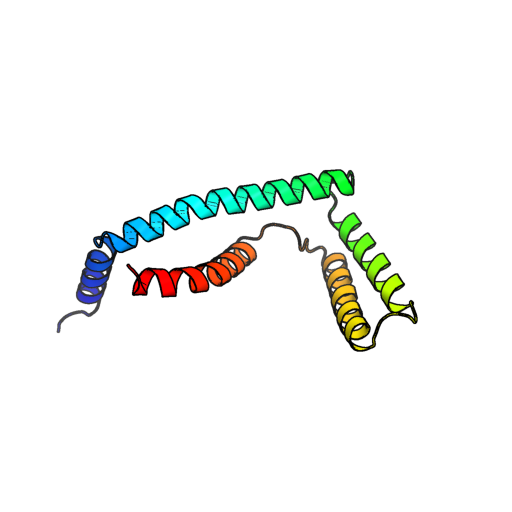 O 1
ATOM 748 N N . TYR A 1 92 ? 2.142 -6.356 -17.887 1.00 90.69 92 TYR A N 1
ATOM 749 C CA . TYR A 1 92 ? 0.687 -6.291 -17.787 1.00 90.69 92 TYR A CA 1
ATOM 750 C C . TYR A 1 92 ? 0.228 -4.926 -17.265 1.00 90.69 92 TYR A C 1
ATOM 752 O O . TYR A 1 92 ? -0.638 -4.314 -17.883 1.00 90.69 92 TYR A O 1
ATOM 760 N N . TYR A 1 93 ? 0.854 -4.413 -16.201 1.00 87.31 93 TYR A N 1
ATOM 761 C CA . TYR A 1 93 ? 0.551 -3.085 -15.659 1.00 87.31 93 TYR A CA 1
ATOM 762 C C . TYR A 1 93 ? 0.784 -1.969 -16.682 1.00 87.31 93 TYR A C 1
ATOM 764 O O . TYR A 1 93 ? -0.094 -1.133 -16.876 1.00 87.31 93 TYR A O 1
ATOM 772 N N . LEU A 1 94 ? 1.904 -2.005 -17.417 1.00 88.50 94 LEU A N 1
ATOM 773 C CA . LEU A 1 94 ? 2.151 -1.058 -18.512 1.00 88.50 94 LEU A CA 1
ATOM 774 C C . LEU A 1 94 ? 1.142 -1.192 -19.658 1.00 88.50 94 LEU A C 1
ATOM 776 O O . LEU A 1 94 ? 0.687 -0.188 -20.190 1.00 88.50 94 LEU A O 1
ATOM 780 N N . GLY A 1 95 ? 0.800 -2.420 -20.056 1.00 88.56 95 GLY A N 1
ATOM 781 C CA . GLY A 1 95 ? -0.120 -2.670 -21.168 1.00 88.56 95 GLY A CA 1
ATOM 782 C C . GLY A 1 95 ? -1.581 -2.349 -20.847 1.00 88.56 95 GLY A C 1
ATOM 783 O O . GLY A 1 95 ? -2.359 -2.072 -21.755 1.00 88.56 95 GLY A O 1
ATOM 784 N N . LYS A 1 96 ? -1.960 -2.390 -19.567 1.00 88.00 96 LYS A N 1
ATOM 785 C CA . LYS A 1 96 ? -3.292 -2.011 -19.077 1.00 88.00 96 LYS A CA 1
ATOM 786 C C . LYS A 1 96 ? -3.372 -0.574 -18.572 1.00 88.00 96 LYS A C 1
ATOM 788 O O . LYS A 1 96 ? -4.448 -0.163 -18.161 1.00 88.00 96 LYS A O 1
ATOM 793 N N . ASP A 1 97 ? -2.263 0.156 -18.614 1.00 84.69 97 ASP A N 1
ATOM 794 C CA . ASP A 1 97 ? -2.130 1.512 -18.082 1.00 84.69 97 ASP A CA 1
ATOM 795 C C . ASP A 1 97 ? -2.579 1.650 -16.614 1.00 84.69 97 ASP A C 1
ATOM 797 O O . ASP A 1 97 ? -3.154 2.654 -16.205 1.00 84.69 97 ASP A O 1
ATOM 801 N N . VAL A 1 98 ? -2.319 0.612 -15.812 1.00 82.25 98 VAL A N 1
ATOM 802 C CA . VAL A 1 98 ? -2.666 0.562 -14.386 1.00 82.25 98 VAL A CA 1
ATOM 803 C C . VAL A 1 98 ? -1.411 0.815 -13.567 1.00 82.25 98 VAL A C 1
ATOM 805 O O . VAL A 1 98 ? -0.457 0.041 -13.663 1.00 82.25 98 VAL A O 1
ATOM 808 N N . ASN A 1 99 ? -1.426 1.855 -12.732 1.00 80.19 99 ASN A N 1
ATOM 809 C CA . ASN A 1 99 ? -0.320 2.174 -11.837 1.00 80.19 99 ASN A CA 1
ATOM 810 C C . AS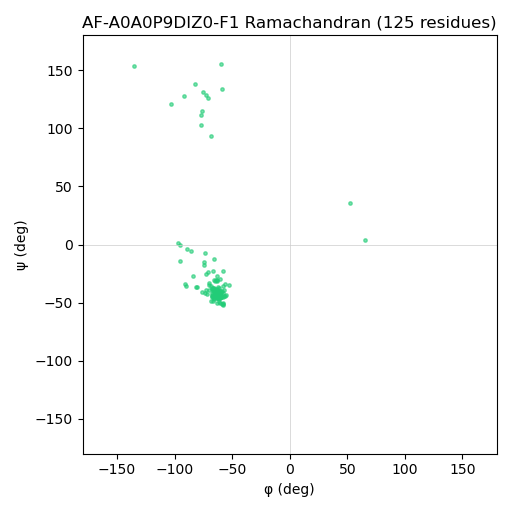N A 1 99 ? -0.321 1.233 -10.613 1.00 80.19 99 ASN A C 1
ATOM 812 O O . ASN A 1 99 ? -1.195 1.351 -9.756 1.00 80.19 99 ASN A O 1
ATOM 816 N N . PRO A 1 100 ? 0.662 0.325 -10.469 1.00 73.75 100 PRO A N 1
ATOM 817 C CA . PRO A 1 100 ? 0.713 -0.592 -9.331 1.00 73.75 100 PRO A CA 1
ATOM 818 C C . PRO A 1 100 ? 1.152 0.084 -8.022 1.00 73.75 100 PRO A C 1
ATOM 820 O O . PRO A 1 100 ? 1.016 -0.513 -6.960 1.00 73.75 100 PRO A O 1
ATOM 823 N N . GLY A 1 101 ? 1.725 1.290 -8.094 1.00 73.06 101 GLY A N 1
ATOM 824 C CA . GLY A 1 101 ? 2.166 2.067 -6.934 1.00 73.06 101 GLY A CA 1
ATOM 825 C C . GLY A 1 101 ? 1.159 3.122 -6.485 1.00 73.06 101 GLY A C 1
ATOM 826 O O . GLY A 1 101 ? 1.451 3.881 -5.562 1.00 73.06 101 GLY A O 1
ATOM 827 N N . GLU A 1 102 ? 0.003 3.214 -7.144 1.00 71.75 102 GLU A N 1
ATOM 828 C CA . GLU A 1 102 ? -1.049 4.129 -6.721 1.00 71.75 102 GLU A CA 1
ATOM 829 C C . GLU A 1 102 ? -1.714 3.596 -5.443 1.00 71.75 102 GLU A C 1
ATOM 831 O O . GLU A 1 102 ? -2.091 2.420 -5.390 1.00 71.75 102 GLU A O 1
ATOM 836 N N . PRO A 1 103 ? -1.842 4.423 -4.391 1.00 66.44 103 PRO A N 1
ATOM 837 C CA . PRO A 1 103 ? -2.540 4.023 -3.181 1.00 66.44 103 PRO A CA 1
ATOM 838 C C . PRO A 1 103 ? -4.039 3.881 -3.469 1.00 66.44 103 PRO A C 1
ATOM 840 O O . PRO A 1 103 ? -4.799 4.841 -3.391 1.00 66.44 103 PRO A O 1
ATOM 843 N N . ASP A 1 104 ? -4.462 2.662 -3.795 1.00 70.62 104 ASP A N 1
ATOM 844 C CA . ASP A 1 104 ? -5.872 2.293 -3.900 1.00 70.62 104 ASP A CA 1
ATOM 845 C C . ASP A 1 104 ? -6.437 1.963 -2.508 1.00 70.62 104 ASP A C 1
ATOM 847 O O . ASP A 1 104 ? -5.802 1.268 -1.706 1.00 70.62 104 ASP A O 1
ATOM 851 N N . GLY A 1 105 ? -7.660 2.423 -2.228 1.00 72.56 105 GLY A N 1
ATOM 852 C CA . GLY A 1 105 ? -8.386 2.112 -0.998 1.00 72.56 105 GLY A CA 1
ATOM 853 C C . GLY A 1 105 ? -8.538 0.605 -0.782 1.00 72.56 105 GLY A C 1
ATOM 854 O O . GLY A 1 105 ? -8.433 0.134 0.350 1.00 72.56 105 GLY A O 1
ATOM 855 N N . VAL A 1 106 ? -8.680 -0.173 -1.861 1.00 75.50 106 VAL A N 1
ATOM 856 C CA . VAL A 1 106 ? -8.744 -1.642 -1.790 1.00 75.50 106 VAL A CA 1
ATOM 857 C C . VAL A 1 106 ? -7.405 -2.242 -1.343 1.00 75.50 106 VAL A C 1
ATOM 859 O O . VAL A 1 106 ? -7.378 -3.113 -0.467 1.00 75.50 106 VAL A O 1
ATOM 862 N N . THR A 1 107 ? -6.284 -1.760 -1.889 1.00 72.88 107 THR A N 1
ATOM 863 C CA . THR A 1 107 ? -4.930 -2.198 -1.501 1.00 72.88 107 THR A CA 1
ATOM 864 C C . THR A 1 107 ? -4.625 -1.818 -0.055 1.00 72.88 107 THR A C 1
ATOM 866 O O . THR A 1 107 ? -4.164 -2.665 0.712 1.00 72.88 107 THR A O 1
ATOM 869 N N . PHE A 1 108 ? -4.983 -0.596 0.353 1.00 75.44 108 PHE A N 1
ATOM 870 C CA . PHE A 1 108 ? -4.878 -0.143 1.738 1.00 75.44 108 PHE A CA 1
ATOM 871 C C . PHE A 1 108 ? -5.668 -1.045 2.689 1.00 75.44 108 PHE A C 1
ATOM 873 O O . PHE A 1 108 ? -5.102 -1.547 3.656 1.00 75.44 108 PHE A O 1
ATOM 880 N N . THR A 1 109 ? -6.956 -1.300 2.424 1.00 77.94 109 THR A N 1
ATOM 881 C CA . THR A 1 109 ? -7.778 -2.154 3.294 1.00 77.94 109 THR A CA 1
ATOM 882 C C . THR A 1 109 ? -7.212 -3.568 3.374 1.00 77.94 109 THR A C 1
ATOM 884 O O . THR A 1 109 ? -7.165 -4.146 4.459 1.00 77.94 109 THR A O 1
ATOM 887 N N . ARG A 1 110 ? -6.729 -4.124 2.259 1.00 78.00 110 ARG A N 1
ATOM 888 C CA . ARG A 1 110 ? -6.108 -5.453 2.235 1.00 78.00 110 ARG A CA 1
ATOM 889 C C . ARG A 1 110 ? -4.854 -5.518 3.107 1.00 78.00 110 ARG A C 1
ATOM 891 O O . ARG A 1 110 ? -4.720 -6.446 3.905 1.00 78.00 110 ARG A O 1
ATOM 898 N N . GLU A 1 111 ? -3.937 -4.565 2.966 1.00 75.81 111 GLU A N 1
ATOM 899 C CA . GLU A 1 111 ? -2.716 -4.510 3.779 1.00 75.81 111 GLU A CA 1
ATOM 900 C C . GLU A 1 111 ? -3.017 -4.214 5.245 1.00 75.81 111 GLU A C 1
ATOM 902 O O . GLU A 1 111 ? -2.453 -4.851 6.137 1.00 75.81 111 GLU A O 1
ATOM 907 N N . PHE A 1 112 ? -3.943 -3.295 5.503 1.00 76.81 112 PHE A N 1
ATOM 908 C CA . PHE A 1 112 ? -4.398 -2.966 6.841 1.00 76.81 112 PHE A CA 1
ATOM 909 C C . PHE A 1 112 ? -4.984 -4.193 7.534 1.00 76.81 112 PHE A C 1
ATOM 911 O O . PHE A 1 112 ? -4.529 -4.526 8.617 1.00 76.81 112 PHE A O 1
ATOM 918 N N . VAL A 1 113 ? -5.917 -4.921 6.911 1.00 78.56 113 VAL A N 1
ATOM 919 C CA . VAL A 1 113 ? -6.510 -6.138 7.494 1.00 78.56 113 VAL A CA 1
ATOM 920 C C . VAL A 1 113 ? -5.448 -7.213 7.720 1.00 78.56 113 VAL A C 1
ATOM 922 O O . VAL A 1 113 ? -5.417 -7.817 8.790 1.00 78.56 113 VAL A O 1
ATOM 925 N N . LYS A 1 114 ? -4.533 -7.420 6.764 1.00 78.00 114 LYS A N 1
ATOM 926 C CA . LYS A 1 114 ? -3.442 -8.399 6.895 1.00 78.00 114 LYS A CA 1
ATOM 927 C C . LYS A 1 114 ? -2.574 -8.136 8.130 1.00 78.00 114 LYS A C 1
ATOM 929 O O . LYS A 1 114 ? -2.245 -9.069 8.857 1.00 78.00 114 LYS A O 1
ATOM 934 N N . ASN A 1 115 ? -2.216 -6.878 8.373 1.00 74.12 115 ASN A N 1
ATOM 935 C CA . ASN A 1 115 ? -1.395 -6.495 9.522 1.00 74.12 115 ASN A CA 1
ATOM 936 C C . ASN A 1 115 ? -2.221 -6.382 10.814 1.00 74.12 115 ASN A C 1
ATOM 938 O O . ASN A 1 115 ? -1.754 -6.767 11.884 1.00 74.12 115 ASN A O 1
ATOM 942 N N . ALA A 1 116 ? -3.462 -5.905 10.713 1.00 73.06 116 ALA A N 1
ATOM 943 C CA . ALA A 1 116 ? -4.366 -5.731 11.838 1.00 73.06 116 ALA A CA 1
ATOM 944 C C . ALA A 1 116 ? -4.728 -7.073 12.464 1.00 73.06 116 ALA A C 1
ATOM 946 O O . ALA A 1 116 ? -4.644 -7.176 13.676 1.00 73.06 116 ALA A O 1
ATOM 947 N N . VAL A 1 117 ? -5.059 -8.112 11.687 1.00 70.94 117 VAL A N 1
ATOM 948 C CA . VAL A 1 117 ? -5.441 -9.434 12.225 1.00 70.94 117 VAL A CA 1
ATOM 949 C C . VAL A 1 117 ? -4.335 -10.035 13.099 1.00 70.94 117 VAL A C 1
ATOM 951 O O . VAL A 1 117 ? -4.627 -10.539 14.185 1.00 70.94 117 VAL A O 1
ATOM 954 N N . ASN A 1 118 ? -3.073 -9.907 12.680 1.00 69.75 118 ASN A N 1
ATOM 955 C CA . ASN A 1 118 ? -1.925 -10.377 13.460 1.00 69.75 118 ASN A CA 1
ATOM 956 C C . ASN A 1 118 ? -1.760 -9.639 14.794 1.00 69.75 118 ASN A C 1
ATOM 958 O O . ASN A 1 118 ? -1.272 -10.229 15.752 1.00 69.75 118 ASN A O 1
ATOM 962 N N . LEU A 1 119 ? -2.162 -8.369 14.869 1.00 69.31 119 LEU A N 1
ATOM 963 C CA . LEU A 1 119 ? -2.051 -7.561 16.084 1.00 69.31 119 LEU A CA 1
ATOM 964 C C . LEU A 1 119 ? -3.313 -7.647 16.963 1.00 69.31 119 LEU A C 1
ATOM 966 O O . LEU A 1 119 ? -3.218 -7.629 18.187 1.00 69.31 119 LEU A O 1
ATOM 970 N N . PHE A 1 120 ? -4.494 -7.766 16.349 1.00 68.75 120 PHE A N 1
ATOM 971 C CA . PHE A 1 120 ? -5.802 -7.707 17.009 1.00 68.75 120 PHE A CA 1
ATOM 972 C C . PHE A 1 120 ? -6.096 -8.939 17.852 1.00 68.75 120 PHE A C 1
ATOM 974 O O . PHE A 1 120 ? -6.633 -8.804 18.950 1.00 68.75 120 PHE A O 1
ATOM 981 N N . ILE A 1 121 ? -5.784 -10.134 17.337 1.00 67.81 121 ILE A N 1
ATOM 982 C CA . ILE A 1 121 ? -6.075 -11.383 18.049 1.00 67.81 121 ILE A CA 1
ATOM 983 C C . ILE A 1 121 ? -5.280 -11.440 19.365 1.00 67.81 121 ILE A C 1
ATOM 985 O O . ILE A 1 121 ? -5.910 -11.617 20.408 1.00 67.81 121 ILE A O 1
ATOM 989 N N . PRO A 1 122 ? -3.953 -11.197 19.380 1.00 69.44 122 PRO A N 1
ATOM 990 C CA . PRO A 1 122 ? -3.196 -11.132 20.627 1.00 69.44 122 PRO A CA 1
ATOM 991 C C . PRO A 1 122 ? -3.685 -10.032 21.571 1.00 69.44 122 PRO A C 1
ATOM 993 O O . PRO A 1 122 ? -3.827 -10.285 22.763 1.00 69.44 122 PRO A O 1
ATOM 996 N N . LEU A 1 123 ? -4.000 -8.834 21.060 1.00 66.00 123 LEU A N 1
ATOM 997 C CA . LEU A 1 123 ? -4.465 -7.734 21.910 1.00 66.00 123 LEU A CA 1
ATOM 998 C C . LEU A 1 123 ? -5.817 -8.017 22.571 1.00 66.00 123 LEU A C 1
ATOM 1000 O O . LEU A 1 123 ? -6.006 -7.654 23.724 1.00 66.00 123 LEU A O 1
ATOM 1004 N N . MET A 1 124 ? -6.756 -8.661 21.871 1.00 66.06 124 MET A N 1
ATOM 1005 C CA . MET A 1 124 ? -8.057 -9.019 22.450 1.00 66.06 124 MET A CA 1
ATOM 1006 C C . MET A 1 124 ? -7.978 -10.139 23.492 1.00 66.06 124 MET A C 1
ATOM 1008 O O . MET A 1 124 ? -8.895 -10.260 24.304 1.00 66.06 124 MET A O 1
ATOM 1012 N N . VAL A 1 125 ? -6.939 -10.977 23.432 1.00 67.56 125 VAL A N 1
ATOM 1013 C CA . VAL A 1 125 ? -6.722 -12.090 24.369 1.00 67.56 125 VAL A CA 1
ATOM 1014 C C . VAL A 1 125 ? -5.883 -11.652 25.572 1.00 67.56 125 VAL A C 1
ATOM 1016 O O . VAL A 1 125 ? -6.120 -12.125 26.679 1.00 67.56 125 VAL A O 1
ATOM 1019 N N . MET A 1 126 ? -4.914 -10.756 25.367 1.00 64.56 126 MET A N 1
ATOM 1020 C CA . MET A 1 126 ? -3.987 -10.289 26.402 1.00 64.56 126 MET A CA 1
ATOM 1021 C C . MET A 1 126 ? -4.552 -9.139 27.261 1.00 64.56 126 MET A C 1
ATOM 1023 O O . MET A 1 126 ? -4.130 -9.000 28.408 1.00 64.56 126 MET A O 1
ATOM 1027 N N . VAL A 1 127 ? -5.481 -8.327 26.729 1.00 56.09 127 VAL A N 1
ATOM 1028 C CA . VAL A 1 127 ? -6.115 -7.167 27.406 1.00 56.09 127 VAL A CA 1
ATOM 1029 C C . VAL A 1 127 ? -7.551 -7.464 27.838 1.00 56.09 127 VAL A C 1
ATOM 1031 O O . VAL A 1 127 ? -7.887 -7.147 29.000 1.00 56.09 127 VAL A O 1
#

Nearest PDB structures (foldseek):
  2pms-assembly2_D  TM=6.581E-01  e=8.411E+00  Streptococcus pneumoniae

Sequence (127 aa):
MVSLYPLVKNECIKMIKKKRLLVVLLILAAIIPMFTYAQMKVAENNRKQFGTTDWRVEQRQKIVDYTRSLSSGRVPGEWKQWGRVEGKLARYYLGKDVNPGEPDGVTFTREFVKNAVNLFIPLMVMV

Foldseek 3Di:
DDDVVVVVVVVVVVVCPDVLVVVLVVVVVVVVVVVVVVLVVVLVVVCVVVVDPDLLVVLVVLLVVLVVQLPDPPDDPVVNVVSVVVSVVSVVCNVVVNRPSDDDPVVVVVVCCVVCVVVVVCSVVVD

Solvent-accessible surface area (backbone atoms only — not comparable to full-atom values): 7325 Å² total; per-residue (Å²): 132,86,62,65,64,66,55,52,52,50,53,52,52,58,52,65,71,34,68,66,51,52,55,53,50,51,52,49,64,56,48,53,58,54,51,54,49,50,54,50,52,52,53,51,52,50,35,67,74,65,75,49,89,60,65,64,58,58,41,52,50,49,37,51,52,33,53,54,49,61,71,39,86,86,54,56,70,69,60,41,52,52,39,53,52,52,37,46,49,41,50,48,31,64,74,67,72,47,70,88,83,59,91,41,70,69,59,50,52,52,53,48,49,62,55,42,54,72,52,48,57,57,48,69,72,77,103

pLDDT: mean 79.46, std 7.11, range [49.72, 90.69]